Protein AF-A0A386WEG0-F1 (afdb_monomer_lite)

Structure (mmCIF, N/CA/C/O backbone):
data_AF-A0A386WEG0-F1
#
_entry.id   AF-A0A386WEG0-F1
#
loop_
_atom_site.group_PDB
_atom_site.id
_atom_site.type_symbol
_atom_site.label_atom_id
_atom_site.label_alt_id
_atom_site.label_comp_id
_atom_site.label_asym_id
_atom_site.label_entity_id
_atom_site.label_seq_id
_atom_site.pdbx_PDB_ins_code
_atom_site.Cartn_x
_atom_site.Cartn_y
_atom_site.Cartn_z
_atom_site.occupancy
_atom_site.B_iso_or_equiv
_atom_site.auth_seq_id
_atom_site.auth_comp_id
_atom_site.auth_asym_id
_atom_site.auth_atom_id
_atom_site.pdbx_PDB_model_num
ATOM 1 N N . MET A 1 1 ? 36.250 -10.445 -27.568 1.00 59.38 1 MET A N 1
ATOM 2 C CA . MET A 1 1 ? 36.307 -9.705 -26.289 1.00 59.38 1 MET A CA 1
ATOM 3 C C . MET A 1 1 ? 35.068 -10.043 -25.480 1.00 59.38 1 MET A C 1
ATOM 5 O O . MET A 1 1 ? 33.969 -9.887 -25.998 1.00 59.38 1 MET A O 1
ATOM 9 N N . SER A 1 2 ? 35.234 -10.590 -24.276 1.00 83.56 2 SER A N 1
ATOM 10 C CA . SER A 1 2 ? 34.125 -10.833 -23.349 1.00 83.56 2 SER A CA 1
ATOM 11 C C . SER A 1 2 ? 33.719 -9.521 -22.676 1.00 83.56 2 SER A C 1
ATOM 13 O O . SER A 1 2 ? 34.571 -8.690 -22.376 1.00 83.56 2 SER A O 1
ATOM 15 N N . LEU A 1 3 ? 32.415 -9.332 -22.464 1.00 87.88 3 LEU A N 1
ATOM 16 C CA . LEU A 1 3 ? 31.894 -8.157 -21.763 1.00 87.88 3 LEU A CA 1
ATOM 17 C C . LEU A 1 3 ? 32.408 -8.124 -20.324 1.00 87.88 3 LEU A C 1
ATOM 19 O O . LEU A 1 3 ? 32.406 -9.153 -19.629 1.00 87.88 3 LEU A O 1
ATOM 23 N N . SER A 1 4 ? 32.757 -6.929 -19.854 1.00 95.31 4 SER A N 1
ATOM 24 C CA . SER A 1 4 ? 33.093 -6.727 -18.451 1.00 95.31 4 SER A CA 1
ATOM 25 C C . SER A 1 4 ? 31.887 -7.083 -17.558 1.00 95.31 4 SER A C 1
ATOM 27 O O . SER A 1 4 ? 30.731 -7.091 -18.008 1.00 95.31 4 SER A O 1
ATOM 29 N N . PRO A 1 5 ? 32.104 -7.431 -16.278 1.00 94.50 5 PRO A N 1
ATOM 30 C CA . PRO A 1 5 ? 31.006 -7.645 -15.335 1.00 94.50 5 PRO A CA 1
ATOM 31 C C . PRO A 1 5 ? 30.046 -6.446 -15.243 1.00 94.50 5 PRO A C 1
ATOM 33 O O . PRO A 1 5 ? 28.832 -6.631 -15.149 1.00 94.50 5 PRO A O 1
ATOM 36 N N . GLU A 1 6 ? 30.577 -5.226 -15.328 1.00 95.19 6 GLU A N 1
ATOM 37 C CA . GLU A 1 6 ? 29.794 -3.994 -15.262 1.00 95.19 6 GLU A CA 1
ATOM 38 C C . GLU A 1 6 ? 28.922 -3.804 -16.509 1.00 95.19 6 GLU A C 1
ATOM 40 O O . GLU A 1 6 ? 27.721 -3.554 -16.393 1.00 95.19 6 GLU A O 1
ATOM 45 N N . GLU A 1 7 ? 29.471 -4.048 -17.701 1.00 95.50 7 GLU A N 1
ATOM 46 C CA . GLU A 1 7 ? 28.719 -3.998 -18.960 1.00 95.50 7 GLU A CA 1
ATOM 47 C C . GLU A 1 7 ? 27.611 -5.056 -19.008 1.00 95.50 7 GLU A C 1
ATOM 49 O O . GLU A 1 7 ? 26.508 -4.790 -19.495 1.00 95.50 7 GLU A O 1
ATOM 54 N N . ARG A 1 8 ? 27.866 -6.254 -18.461 1.00 94.75 8 ARG A N 1
ATOM 55 C CA . ARG A 1 8 ? 26.837 -7.297 -18.313 1.00 94.75 8 ARG A CA 1
ATOM 56 C C . ARG A 1 8 ? 25.712 -6.851 -17.389 1.00 94.75 8 ARG A C 1
ATOM 58 O O . ARG A 1 8 ? 24.546 -7.009 -17.746 1.00 94.75 8 ARG A O 1
ATOM 65 N N . SER A 1 9 ? 26.048 -6.266 -16.241 1.00 95.56 9 SER A N 1
ATOM 66 C CA . SER A 1 9 ? 25.064 -5.724 -15.297 1.00 95.56 9 SER A CA 1
ATOM 67 C C . SER A 1 9 ? 24.225 -4.613 -15.936 1.00 95.56 9 SER A C 1
ATOM 69 O O . SER A 1 9 ? 22.995 -4.607 -15.834 1.00 95.56 9 SER A O 1
ATOM 71 N N . HIS A 1 10 ? 24.871 -3.713 -16.679 1.00 96.31 10 HIS A N 1
ATOM 72 C CA . HIS A 1 10 ? 24.198 -2.613 -17.358 1.00 96.31 10 HIS A CA 1
ATOM 73 C C . HIS A 1 10 ? 23.243 -3.113 -18.453 1.00 96.31 10 HIS A C 1
ATOM 75 O O . HIS A 1 10 ? 22.072 -2.726 -18.484 1.00 96.31 10 HIS A O 1
ATOM 81 N N . ARG A 1 11 ? 23.690 -4.050 -19.300 1.00 95.81 11 ARG A N 1
ATOM 82 C CA . ARG A 1 11 ? 22.831 -4.681 -20.317 1.00 95.81 11 ARG A CA 1
ATOM 83 C C . ARG A 1 11 ? 21.661 -5.442 -19.699 1.00 95.81 11 ARG A C 1
ATOM 85 O O . ARG A 1 11 ? 20.550 -5.348 -20.215 1.00 95.81 11 ARG A O 1
ATOM 92 N N . ALA A 1 12 ? 21.882 -6.150 -18.591 1.00 94.94 12 ALA A N 1
ATOM 93 C CA . ALA A 1 12 ? 20.817 -6.854 -17.882 1.00 94.94 12 ALA A CA 1
ATOM 94 C C . ALA A 1 12 ? 19.743 -5.886 -17.358 1.00 94.94 12 ALA A C 1
ATOM 96 O O . ALA A 1 12 ? 18.551 -6.145 -17.520 1.00 94.94 12 ALA A O 1
ATOM 97 N N . ARG A 1 13 ? 20.150 -4.737 -16.799 1.00 95.31 13 ARG A N 1
ATOM 98 C CA . ARG A 1 13 ? 19.219 -3.683 -16.362 1.00 95.31 13 ARG A CA 1
ATOM 99 C C . ARG A 1 13 ? 18.409 -3.112 -17.522 1.00 95.31 13 ARG A C 1
ATOM 101 O O . ARG A 1 13 ? 17.189 -3.031 -17.409 1.00 95.31 13 ARG A O 1
ATOM 108 N N . ILE A 1 14 ? 19.056 -2.771 -18.639 1.00 96.00 14 ILE A N 1
ATOM 109 C CA . ILE A 1 14 ? 18.363 -2.266 -19.836 1.00 96.00 14 ILE A CA 1
ATOM 110 C C . ILE A 1 14 ? 17.344 -3.294 -20.338 1.00 96.00 14 ILE A C 1
ATOM 112 O O . ILE A 1 14 ? 16.195 -2.942 -20.598 1.00 96.00 14 ILE A O 1
ATOM 116 N N . ALA A 1 15 ? 17.736 -4.567 -20.430 1.00 95.12 15 ALA A N 1
ATOM 117 C CA . ALA A 1 15 ? 16.848 -5.635 -20.875 1.00 95.12 15 ALA A CA 1
ATOM 118 C C . ALA A 1 15 ? 15.637 -5.810 -19.942 1.00 95.12 15 ALA A C 1
ATOM 120 O O . ALA A 1 15 ? 14.514 -5.965 -20.420 1.00 95.12 15 ALA A O 1
ATOM 121 N N . ALA A 1 16 ? 15.840 -5.734 -18.623 1.00 92.81 16 ALA A N 1
ATOM 122 C CA . ALA A 1 16 ? 14.754 -5.805 -17.648 1.00 92.81 16 ALA A CA 1
ATOM 123 C C . ALA A 1 16 ? 13.783 -4.623 -17.782 1.00 92.81 16 ALA A C 1
ATOM 125 O O . ALA A 1 16 ? 12.575 -4.836 -17.865 1.00 92.81 16 ALA A O 1
ATOM 126 N N . LEU A 1 17 ? 14.300 -3.394 -17.880 1.00 91.94 17 LEU A N 1
ATOM 127 C CA . LEU A 1 17 ? 13.482 -2.191 -18.054 1.00 91.94 17 LEU A CA 1
ATOM 128 C C . LEU A 1 17 ? 12.698 -2.219 -19.373 1.00 91.94 17 LEU A C 1
ATOM 130 O O . LEU A 1 17 ? 11.516 -1.890 -19.385 1.00 91.94 17 LEU A O 1
ATOM 134 N N . ALA A 1 18 ? 13.324 -2.664 -20.465 1.00 93.56 18 ALA A N 1
ATOM 135 C CA . ALA A 1 18 ? 12.674 -2.808 -21.767 1.00 93.56 18 ALA A CA 1
ATOM 136 C C . ALA A 1 18 ? 11.612 -3.918 -21.787 1.00 93.56 18 ALA A C 1
ATOM 138 O O . ALA A 1 18 ? 10.645 -3.833 -22.540 1.00 93.56 18 ALA A O 1
ATOM 139 N N . ARG A 1 19 ? 11.786 -4.972 -20.981 1.00 89.50 19 ARG A N 1
ATOM 140 C CA . ARG A 1 19 ? 10.760 -6.002 -20.787 1.00 89.50 19 ARG A CA 1
ATOM 141 C C . ARG A 1 19 ? 9.571 -5.427 -20.027 1.00 89.50 19 ARG A C 1
ATOM 143 O O . ARG A 1 19 ? 8.451 -5.521 -20.512 1.00 89.50 19 ARG A O 1
ATOM 150 N N . TRP A 1 20 ? 9.820 -4.791 -18.884 1.00 85.00 20 TRP A N 1
ATOM 151 C CA . TRP A 1 20 ? 8.768 -4.217 -18.045 1.00 85.00 20 TRP A CA 1
ATOM 152 C C . TRP A 1 20 ? 7.999 -3.088 -18.727 1.00 85.00 20 TRP A C 1
ATOM 154 O O . TRP A 1 20 ? 6.797 -2.981 -18.525 1.00 85.00 20 TRP A O 1
ATOM 164 N N . SER A 1 21 ? 8.641 -2.277 -19.572 1.00 85.12 21 SER A N 1
ATOM 165 C CA . SER A 1 21 ? 7.942 -1.218 -20.314 1.00 85.12 21 SER A CA 1
ATOM 166 C C . SER A 1 21 ? 6.929 -1.746 -21.333 1.00 85.12 21 SER A C 1
ATOM 168 O O . SER A 1 21 ? 6.052 -0.997 -21.758 1.00 85.12 21 SER A O 1
ATOM 170 N N . ARG A 1 22 ? 7.047 -3.020 -21.731 1.00 86.62 22 ARG A N 1
ATOM 171 C CA . ARG A 1 22 ? 6.129 -3.704 -22.653 1.00 86.62 22 ARG A CA 1
ATOM 172 C C . ARG A 1 22 ? 5.056 -4.520 -21.934 1.00 86.62 22 ARG A C 1
ATOM 174 O O . ARG A 1 22 ? 4.133 -4.993 -22.589 1.00 86.62 22 ARG A O 1
ATOM 181 N N . GLU A 1 23 ? 5.185 -4.733 -20.626 1.00 84.25 23 GLU A N 1
ATOM 182 C CA . GLU A 1 23 ? 4.158 -5.412 -19.836 1.00 84.25 23 GLU A CA 1
ATOM 183 C C . GLU A 1 23 ? 2.954 -4.478 -19.642 1.00 84.25 23 GLU A C 1
ATOM 185 O O . GLU A 1 23 ? 3.126 -3.274 -19.461 1.00 84.25 23 GLU A O 1
ATOM 190 N N . ASP A 1 24 ? 1.730 -5.022 -19.667 1.00 79.50 24 ASP A N 1
ATOM 191 C CA . ASP A 1 24 ? 0.537 -4.235 -19.347 1.00 79.50 24 ASP A CA 1
ATOM 192 C C . ASP A 1 24 ? 0.583 -3.831 -17.862 1.00 79.50 24 ASP A C 1
ATOM 194 O O . ASP A 1 24 ? 0.447 -4.693 -16.981 1.00 79.50 24 ASP A O 1
ATOM 198 N N . PRO A 1 25 ? 0.727 -2.531 -17.544 1.00 72.75 25 PRO A N 1
ATOM 199 C CA . PRO A 1 25 ? 0.803 -2.076 -16.163 1.00 72.75 25 PRO A CA 1
ATOM 200 C C . PRO A 1 25 ? -0.476 -2.390 -15.373 1.00 72.75 25 PRO A C 1
ATOM 202 O O . PRO A 1 25 ? -0.433 -2.487 -14.144 1.00 72.75 25 PRO A O 1
ATOM 205 N N . ARG A 1 26 ? -1.618 -2.591 -16.042 1.00 76.88 26 ARG A N 1
ATOM 206 C CA . ARG A 1 26 ? -2.899 -2.903 -15.393 1.00 76.88 26 ARG A CA 1
ATOM 207 C C . ARG A 1 26 ? -2.914 -4.305 -14.788 1.00 76.88 26 ARG A C 1
ATOM 209 O O . ARG A 1 26 ? -3.488 -4.485 -13.715 1.00 76.88 26 ARG A O 1
ATOM 216 N N . ALA A 1 27 ? -2.220 -5.265 -15.404 1.00 74.94 27 ALA A N 1
ATOM 217 C CA . ALA A 1 27 ? -2.182 -6.660 -14.958 1.00 74.94 27 ALA A CA 1
ATOM 218 C C . ALA A 1 27 ? -1.514 -6.842 -13.576 1.00 74.94 27 ALA A C 1
ATOM 220 O O . ALA A 1 27 ? -1.827 -7.776 -12.828 1.00 74.94 27 ALA A O 1
ATOM 221 N N . GLY A 1 28 ? -0.590 -5.945 -13.215 1.00 76.19 28 GLY A N 1
ATOM 222 C CA . GLY A 1 28 ? 0.034 -5.890 -11.888 1.00 76.19 28 GLY A CA 1
ATOM 223 C C . GLY A 1 28 ? -0.613 -4.877 -10.940 1.00 76.19 28 GLY A C 1
ATOM 224 O O . GLY A 1 28 ? -0.556 -5.051 -9.720 1.00 76.19 28 GLY A O 1
ATOM 225 N N . ALA A 1 29 ? -1.256 -3.837 -11.482 1.00 82.12 29 ALA A N 1
ATOM 226 C CA . ALA A 1 29 ? -1.780 -2.722 -10.699 1.00 82.12 29 ALA A CA 1
ATOM 227 C C . ALA A 1 29 ? -2.817 -3.152 -9.659 1.00 82.12 29 ALA A C 1
ATOM 229 O O . ALA A 1 29 ? -2.761 -2.672 -8.531 1.00 82.12 29 ALA A O 1
ATOM 230 N N . GLN A 1 30 ? -3.732 -4.064 -9.999 1.00 84.19 30 GLN A N 1
ATOM 231 C CA . GLN A 1 30 ? -4.769 -4.508 -9.062 1.00 84.19 30 GLN A CA 1
ATOM 232 C C . GLN A 1 30 ? -4.165 -5.198 -7.832 1.00 84.19 30 GLN A C 1
ATOM 234 O O . GLN A 1 30 ? -4.461 -4.808 -6.704 1.00 84.19 30 GLN A O 1
ATOM 239 N N . ARG A 1 31 ? -3.238 -6.142 -8.044 1.00 84.88 31 ARG A N 1
ATOM 240 C CA . ARG A 1 31 ? -2.512 -6.822 -6.957 1.00 84.88 31 ARG A CA 1
ATOM 241 C C . ARG A 1 31 ? -1.709 -5.837 -6.108 1.00 84.88 31 ARG A C 1
ATOM 243 O O . ARG A 1 31 ? -1.707 -5.931 -4.885 1.00 84.88 31 ARG A O 1
ATOM 250 N N . GLY A 1 32 ? -1.071 -4.854 -6.743 1.00 87.06 32 GLY A N 1
ATOM 251 C CA . GLY A 1 32 ? -0.354 -3.794 -6.032 1.00 87.06 32 GLY A CA 1
ATOM 252 C C . GLY A 1 32 ? -1.275 -2.917 -5.176 1.00 87.06 32 GLY A C 1
ATOM 253 O O . GLY A 1 32 ? -0.947 -2.606 -4.030 1.00 87.06 32 GLY A O 1
ATOM 254 N N . GLN A 1 33 ? -2.442 -2.538 -5.702 1.00 88.75 33 GLN A N 1
ATOM 255 C CA . GLN A 1 33 ? -3.435 -1.749 -4.967 1.00 88.75 33 GLN A CA 1
ATOM 256 C C . GLN A 1 33 ? -4.007 -2.519 -3.777 1.00 88.75 33 GLN A C 1
ATOM 258 O O . GLN A 1 33 ? -4.166 -1.940 -2.701 1.00 88.75 33 GLN A O 1
ATOM 263 N N . GLU A 1 34 ? -4.278 -3.809 -3.956 1.00 91.94 34 GLU A N 1
ATOM 264 C CA . GLU A 1 34 ? -4.774 -4.683 -2.899 1.00 91.94 34 GLU A CA 1
ATOM 265 C C . GLU A 1 34 ? -3.736 -4.880 -1.792 1.00 91.94 34 GLU A C 1
ATOM 267 O O . GLU A 1 34 ? -4.055 -4.695 -0.618 1.00 91.94 34 GLU A O 1
ATOM 272 N N . GLY A 1 35 ? -2.472 -5.135 -2.146 1.00 93.50 35 GLY A N 1
ATOM 273 C CA . GLY A 1 35 ? -1.384 -5.229 -1.171 1.00 93.50 35 GLY A CA 1
ATOM 274 C C . GLY A 1 35 ? -1.188 -3.933 -0.378 1.00 93.50 35 GLY A C 1
ATOM 275 O O . GLY A 1 35 ? -1.032 -3.958 0.844 1.00 93.50 35 GLY A O 1
ATOM 276 N N . LEU A 1 36 ? -1.274 -2.777 -1.047 1.00 93.56 36 LEU A N 1
ATOM 277 C CA . LEU A 1 36 ? -1.215 -1.480 -0.372 1.00 93.56 36 LEU A CA 1
ATOM 278 C C . LEU A 1 36 ? -2.403 -1.271 0.578 1.00 93.56 36 LEU A C 1
ATOM 280 O O . LEU A 1 36 ? -2.221 -0.739 1.672 1.00 93.56 36 LEU A O 1
ATOM 284 N N . LEU A 1 37 ? -3.612 -1.674 0.181 1.00 96.25 37 LEU A N 1
ATOM 285 C CA . LEU A 1 37 ? -4.787 -1.594 1.046 1.00 96.25 37 LEU A CA 1
ATOM 286 C C . LEU A 1 37 ? -4.657 -2.532 2.254 1.00 96.25 37 LEU A C 1
ATOM 288 O O . LEU A 1 37 ? -4.977 -2.119 3.367 1.00 96.25 37 LEU A O 1
ATOM 292 N N . ASN A 1 38 ? -4.113 -3.738 2.064 1.00 96.94 38 ASN A N 1
ATOM 293 C CA . ASN A 1 38 ? -3.891 -4.702 3.139 1.00 96.94 38 ASN A CA 1
ATOM 294 C C . ASN A 1 38 ? -2.971 -4.156 4.241 1.00 96.94 38 ASN A C 1
ATOM 296 O O . ASN A 1 38 ? -3.286 -4.264 5.422 1.00 96.94 38 ASN A O 1
ATOM 300 N N . LYS A 1 39 ? -1.909 -3.434 3.867 1.00 97.00 39 LYS A N 1
ATOM 301 C CA . LYS A 1 39 ? -1.072 -2.712 4.837 1.00 97.00 39 LYS A CA 1
ATOM 302 C C . LYS A 1 39 ? -1.891 -1.763 5.726 1.00 97.00 39 LYS A C 1
ATOM 304 O O . LYS A 1 39 ? -1.646 -1.662 6.925 1.00 97.00 39 LYS A O 1
ATOM 309 N N . PHE A 1 40 ? -2.855 -1.036 5.158 1.00 97.44 40 PHE A N 1
ATOM 310 C CA . PHE A 1 40 ? -3.695 -0.124 5.942 1.00 97.44 40 PHE A CA 1
ATOM 311 C C . PHE A 1 40 ? -4.709 -0.865 6.817 1.00 97.44 40 PHE A C 1
ATOM 313 O O . PHE A 1 40 ? -4.993 -0.397 7.918 1.00 97.44 40 PHE A O 1
ATOM 320 N N . ARG A 1 41 ? -5.214 -2.021 6.370 1.00 97.44 41 ARG A N 1
ATOM 321 C CA . ARG A 1 41 ? -6.055 -2.916 7.182 1.00 97.44 41 ARG A CA 1
ATOM 322 C C . ARG A 1 41 ? -5.326 -3.361 8.447 1.00 97.44 41 ARG A C 1
ATOM 324 O O . ARG A 1 41 ? -5.854 -3.190 9.542 1.00 97.44 41 ARG A O 1
ATOM 331 N N . GLU A 1 42 ? -4.093 -3.840 8.298 1.00 96.50 42 GLU A N 1
ATOM 332 C CA . GLU A 1 42 ? -3.236 -4.268 9.411 1.00 96.50 42 GLU A CA 1
ATOM 333 C C . GLU A 1 42 ? -2.971 -3.128 10.402 1.00 96.50 42 GLU A C 1
ATOM 335 O O . GLU A 1 42 ? -3.111 -3.309 11.610 1.00 96.50 42 GLU A O 1
ATOM 340 N N . GLN A 1 43 ? -2.661 -1.925 9.904 1.00 95.94 43 GLN A N 1
ATOM 341 C CA . GLN A 1 43 ? -2.453 -0.748 10.755 1.00 95.94 43 GLN A CA 1
ATOM 342 C C . GLN A 1 43 ? -3.703 -0.376 11.556 1.00 95.94 43 GLN A C 1
ATOM 344 O O . GLN A 1 43 ? -3.616 -0.131 12.756 1.00 95.94 43 GLN A O 1
ATOM 349 N N . VAL A 1 44 ? -4.868 -0.337 10.906 1.00 96.56 44 VAL A N 1
ATOM 350 C CA . VAL A 1 44 ? -6.136 -0.016 11.574 1.00 96.56 44 VAL A CA 1
ATOM 351 C C . VAL A 1 44 ? -6.477 -1.069 12.626 1.00 96.56 44 VAL A C 1
ATOM 353 O O . VAL A 1 44 ? -6.895 -0.706 13.724 1.00 96.56 44 VAL A O 1
ATOM 356 N N . ALA A 1 45 ? -6.283 -2.352 12.311 1.00 95.50 45 ALA A N 1
ATOM 357 C CA . ALA A 1 45 ? -6.505 -3.447 13.248 1.00 95.50 45 ALA A CA 1
ATOM 358 C C . ALA A 1 45 ? -5.590 -3.335 14.476 1.00 95.50 45 ALA A C 1
ATOM 360 O O . ALA A 1 45 ? -6.067 -3.429 15.604 1.00 95.50 45 ALA A O 1
ATOM 361 N N . ALA A 1 46 ? -4.298 -3.072 14.265 1.00 96.25 46 ALA A N 1
ATOM 362 C CA . ALA A 1 46 ? -3.330 -2.896 15.343 1.00 96.25 46 ALA A CA 1
ATOM 363 C C . ALA A 1 46 ? -3.665 -1.685 16.230 1.00 96.25 46 ALA A C 1
ATOM 365 O O . ALA A 1 46 ? -3.642 -1.784 17.455 1.00 96.25 46 ALA A O 1
ATOM 366 N N . GLU 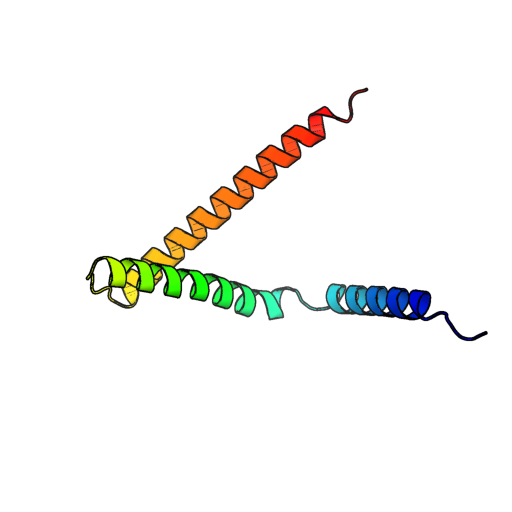A 1 47 ? -4.036 -0.551 15.629 1.00 95.56 47 GLU A N 1
ATOM 367 C CA . GLU A 1 47 ? -4.444 0.651 16.363 1.00 95.56 47 GLU A CA 1
ATOM 368 C C . GLU A 1 47 ? -5.730 0.439 17.168 1.00 95.56 47 GLU A C 1
ATOM 370 O O . GLU A 1 47 ? -5.853 0.946 18.282 1.00 95.56 47 GLU A O 1
ATOM 375 N N . ALA A 1 48 ? -6.692 -0.302 16.618 1.00 94.12 48 ALA A N 1
ATOM 376 C CA . ALA A 1 48 ? -7.911 -0.658 17.328 1.00 94.12 48 ALA A CA 1
ATOM 377 C C . ALA A 1 48 ? -7.629 -1.598 18.506 1.00 94.12 48 ALA A C 1
ATOM 379 O O . ALA A 1 48 ? -8.087 -1.337 19.617 1.00 94.12 48 ALA A O 1
ATOM 380 N N . ALA A 1 49 ? -6.807 -2.628 18.292 1.00 94.62 49 ALA A N 1
ATOM 381 C CA . ALA A 1 49 ? -6.393 -3.554 19.340 1.00 94.62 49 ALA A CA 1
ATOM 382 C C . ALA A 1 49 ? -5.669 -2.831 20.487 1.00 94.62 49 ALA A C 1
ATOM 384 O O . ALA A 1 49 ? -5.982 -3.066 21.652 1.00 94.62 49 ALA A O 1
ATOM 385 N N . ALA A 1 50 ? -4.774 -1.888 20.172 1.00 95.44 50 ALA A N 1
ATOM 386 C CA . ALA A 1 50 ? -4.084 -1.068 21.169 1.00 95.44 50 ALA A CA 1
ATOM 387 C C . ALA A 1 50 ? -5.040 -0.192 22.002 1.00 95.44 50 ALA A C 1
ATOM 389 O O . ALA A 1 50 ? -4.744 0.122 23.152 1.00 95.44 50 ALA A O 1
ATOM 390 N N . ARG A 1 51 ? -6.197 0.184 21.443 1.00 95.25 51 ARG A N 1
ATOM 391 C CA . ARG A 1 51 ? -7.260 0.925 22.143 1.00 95.25 51 ARG A CA 1
ATOM 392 C C . ARG A 1 51 ? -8.271 0.019 22.857 1.00 95.25 51 ARG A C 1
ATOM 394 O O . ARG A 1 51 ? -9.220 0.534 23.440 1.00 95.25 51 ARG A O 1
ATOM 401 N N . GLY A 1 52 ? -8.110 -1.306 22.792 1.00 94.62 52 GLY A N 1
ATOM 402 C CA . GLY A 1 52 ? -9.102 -2.262 23.297 1.00 94.62 52 GLY A CA 1
ATOM 403 C C . GLY A 1 52 ? -10.418 -2.255 22.507 1.00 94.62 52 GLY A C 1
ATOM 404 O O . GLY A 1 52 ? -11.445 -2.722 22.995 1.00 94.62 52 GLY A O 1
ATOM 405 N N . GLU A 1 53 ? -10.410 -1.712 21.291 1.00 93.75 53 GLU A N 1
ATOM 406 C CA . GLU A 1 53 ? -11.586 -1.563 20.443 1.00 93.75 53 GLU A CA 1
ATOM 407 C C . GLU A 1 53 ? -11.798 -2.821 19.591 1.00 93.75 53 GLU A C 1
ATOM 409 O O . GLU A 1 53 ? -10.880 -3.304 18.923 1.00 93.75 53 GLU A O 1
ATOM 414 N N . ARG A 1 54 ? -13.034 -3.333 19.548 1.00 90.31 54 ARG A N 1
ATOM 415 C CA . ARG A 1 54 ? -13.434 -4.344 18.561 1.00 90.31 54 ARG A CA 1
ATOM 416 C C . ARG A 1 54 ? -14.006 -3.659 17.330 1.00 90.31 54 ARG A C 1
ATOM 418 O O . ARG A 1 54 ? -15.030 -2.988 17.409 1.00 90.31 54 ARG A O 1
ATOM 425 N N . VAL A 1 55 ? -13.360 -3.872 16.190 1.00 90.00 55 VAL A N 1
ATOM 426 C CA . VAL A 1 55 ? -13.762 -3.292 14.906 1.00 90.00 55 VAL A CA 1
ATOM 427 C C . VAL A 1 55 ? -14.299 -4.404 14.014 1.00 90.00 55 VAL A C 1
ATOM 429 O O . VAL A 1 55 ? -13.642 -5.428 13.834 1.00 90.00 55 VAL A O 1
ATOM 432 N N . SER A 1 56 ? -15.502 -4.222 13.468 1.00 93.88 56 SER A N 1
ATOM 433 C CA . SER A 1 56 ? -16.065 -5.157 12.490 1.00 93.88 56 SER A CA 1
ATOM 434 C C . SER A 1 56 ? -15.296 -5.096 11.167 1.00 93.88 56 SER A C 1
ATOM 436 O O . SER A 1 56 ? -14.665 -4.086 10.851 1.00 93.88 56 SER A O 1
ATOM 438 N N . GLY A 1 57 ? -15.386 -6.147 10.346 1.00 92.06 57 GLY A N 1
ATOM 439 C CA . GLY A 1 57 ? -14.713 -6.176 9.041 1.00 92.06 57 GLY A CA 1
ATOM 440 C C . GLY A 1 57 ? -15.088 -4.990 8.141 1.00 92.06 57 GLY A C 1
ATOM 441 O O . GLY A 1 57 ? -14.213 -4.356 7.563 1.00 92.06 57 GLY A O 1
ATOM 442 N N . SER A 1 58 ? -16.368 -4.610 8.092 1.00 93.81 58 SER A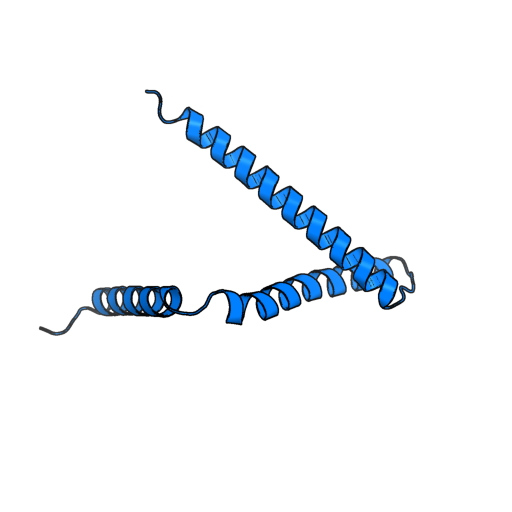 N 1
ATOM 443 C CA . SER A 1 58 ? -16.831 -3.469 7.286 1.00 93.81 58 SER A CA 1
ATOM 444 C C . SER A 1 58 ? -16.259 -2.129 7.758 1.00 93.81 58 SER A C 1
ATOM 446 O O . SER A 1 58 ? -15.909 -1.271 6.948 1.00 93.81 58 SER A O 1
ATOM 448 N N . GLU A 1 59 ? -16.149 -1.940 9.072 1.00 94.12 59 GLU A N 1
ATOM 449 C CA . GLU A 1 59 ? -15.593 -0.721 9.654 1.00 94.12 59 GLU A CA 1
ATOM 450 C C . GLU A 1 59 ? -14.073 -0.656 9.461 1.00 94.12 59 GLU A C 1
ATOM 452 O O . GLU A 1 59 ? -13.521 0.411 9.180 1.00 94.12 59 GLU A O 1
ATOM 457 N N . LEU A 1 60 ? -13.404 -1.806 9.532 1.00 95.62 60 LEU A N 1
ATOM 458 C CA . LEU A 1 60 ? -11.987 -1.939 9.233 1.00 95.62 60 LEU A CA 1
ATOM 459 C C . LEU A 1 60 ? -11.695 -1.550 7.778 1.00 95.62 60 LEU A C 1
ATOM 461 O O . LEU A 1 60 ? -10.800 -0.736 7.546 1.00 95.62 60 LEU A O 1
ATOM 465 N N . GLU A 1 61 ? -12.487 -2.030 6.813 1.00 95.88 61 GLU A N 1
ATOM 466 C CA . GLU A 1 61 ? -12.369 -1.629 5.403 1.00 95.88 61 GLU A CA 1
ATOM 467 C C . GLU A 1 61 ? -12.547 -0.117 5.227 1.00 95.88 61 GLU A C 1
ATOM 469 O O . GLU A 1 61 ? -11.713 0.555 4.612 1.00 95.88 61 GLU A O 1
ATOM 474 N N . ARG A 1 62 ? -13.605 0.458 5.812 1.00 97.25 62 AR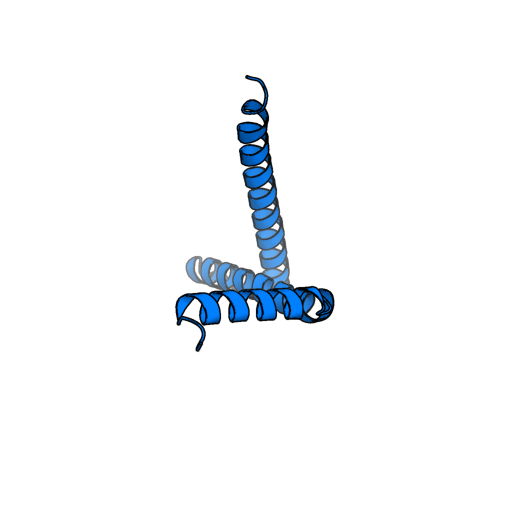G A N 1
ATOM 475 C CA . ARG A 1 62 ? -13.894 1.898 5.714 1.00 97.25 62 ARG A CA 1
ATOM 476 C C . ARG A 1 62 ? -12.741 2.749 6.251 1.00 97.25 62 ARG A C 1
ATOM 478 O O . ARG A 1 62 ? -12.323 3.727 5.615 1.00 97.25 62 ARG A O 1
ATOM 485 N N . ARG A 1 63 ? -12.201 2.374 7.412 1.00 97.06 63 ARG A N 1
ATOM 486 C CA . ARG A 1 63 ? -11.046 3.039 8.030 1.00 97.06 63 ARG A CA 1
ATOM 487 C C . ARG A 1 63 ? -9.784 2.861 7.189 1.00 97.06 63 ARG A C 1
ATOM 489 O O . ARG A 1 63 ? -9.091 3.850 6.950 1.00 97.06 63 ARG A O 1
ATOM 496 N N . ALA A 1 64 ? -9.522 1.661 6.669 1.00 97.31 64 ALA A N 1
ATOM 497 C CA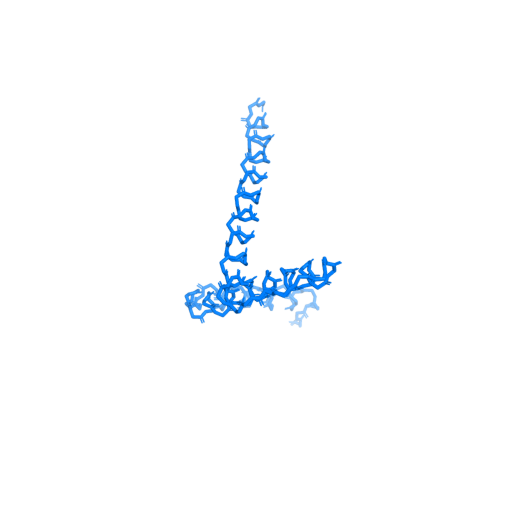 . ALA A 1 64 ? -8.371 1.382 5.810 1.00 97.31 64 ALA A CA 1
ATOM 498 C C . ALA A 1 64 ? -8.407 2.218 4.519 1.00 97.31 64 ALA A C 1
ATOM 500 O O . ALA A 1 64 ? -7.413 2.853 4.156 1.00 97.31 64 ALA A O 1
ATOM 501 N N . HIS A 1 65 ? -9.568 2.318 3.865 1.00 96.81 65 HIS A N 1
ATOM 502 C CA . HIS A 1 65 ? -9.760 3.179 2.697 1.00 96.81 65 HIS A CA 1
ATOM 503 C C . HIS A 1 65 ? -9.539 4.664 3.013 1.00 96.81 65 HIS A C 1
ATOM 505 O O . HIS A 1 65 ? -8.930 5.379 2.211 1.00 96.81 65 HIS A O 1
ATOM 511 N N . THR A 1 66 ? -9.995 5.129 4.178 1.00 97.31 66 THR A N 1
ATOM 512 C CA . THR A 1 66 ? -9.790 6.513 4.635 1.00 97.31 66 THR A CA 1
ATOM 513 C C . THR A 1 66 ? -8.305 6.805 4.857 1.00 97.31 66 THR A C 1
ATOM 515 O O . THR A 1 66 ? -7.778 7.767 4.296 1.00 97.31 66 THR A O 1
ATOM 518 N N . ARG A 1 67 ? -7.600 5.913 5.566 1.00 96.19 67 ARG A N 1
ATOM 519 C CA . ARG A 1 67 ? -6.140 5.955 5.762 1.00 96.19 67 ARG A CA 1
ATOM 520 C C . ARG A 1 67 ? -5.380 5.982 4.439 1.00 96.19 67 ARG A C 1
ATOM 522 O O . ARG A 1 67 ? -4.475 6.796 4.265 1.00 96.19 67 ARG A O 1
ATOM 529 N N . ARG A 1 68 ? -5.778 5.142 3.477 1.00 96.06 68 ARG A N 1
ATOM 530 C CA . ARG A 1 68 ? -5.191 5.128 2.131 1.00 96.06 68 ARG A CA 1
ATOM 531 C C . ARG A 1 68 ? -5.356 6.479 1.436 1.00 96.06 68 ARG A C 1
ATOM 533 O O . ARG A 1 68 ? -4.389 6.994 0.881 1.00 96.06 68 ARG A O 1
ATOM 540 N N . ARG A 1 69 ? -6.563 7.058 1.452 1.00 95.94 69 ARG A N 1
ATOM 541 C CA . ARG A 1 69 ? -6.839 8.367 0.828 1.00 95.94 69 ARG A CA 1
ATOM 542 C C . ARG A 1 69 ? -5.980 9.467 1.438 1.00 95.94 69 ARG A C 1
ATOM 544 O O . ARG A 1 69 ? -5.361 10.227 0.700 1.00 95.94 69 ARG A O 1
ATOM 551 N N . GLU A 1 70 ? -5.910 9.516 2.762 1.00 96.88 70 GLU A N 1
ATOM 552 C CA . GLU A 1 70 ? -5.084 10.482 3.481 1.00 96.88 70 GLU A CA 1
ATOM 553 C C . GLU A 1 70 ? -3.596 10.324 3.138 1.00 96.88 70 GLU A C 1
ATOM 555 O O . GLU A 1 70 ? -2.918 11.303 2.827 1.00 96.88 70 GLU A O 1
ATOM 560 N N . HIS A 1 71 ? -3.089 9.089 3.129 1.00 96.06 71 HIS A N 1
ATOM 561 C CA . HIS A 1 71 ? -1.706 8.805 2.760 1.00 96.06 71 HIS A CA 1
ATOM 562 C C . HIS A 1 71 ? -1.376 9.302 1.347 1.00 96.06 71 HIS A C 1
ATOM 564 O O . HIS A 1 71 ? -0.381 10.002 1.154 1.00 96.06 71 HIS A O 1
ATOM 570 N N . MET A 1 72 ? -2.232 8.998 0.369 1.00 95.00 72 MET A N 1
ATOM 571 C CA . MET A 1 72 ? -2.028 9.439 -1.013 1.00 95.00 72 MET A CA 1
ATOM 572 C C . MET A 1 72 ? -2.114 10.964 -1.148 1.00 95.00 72 MET A C 1
ATOM 574 O O . MET A 1 72 ? -1.318 11.549 -1.880 1.00 95.00 72 MET A O 1
ATOM 578 N N . ALA A 1 73 ? -3.010 11.622 -0.405 1.00 96.38 73 ALA A N 1
ATOM 579 C CA . ALA A 1 73 ? -3.091 13.081 -0.372 1.00 96.38 73 ALA A CA 1
ATOM 580 C C . ALA A 1 73 ? -1.800 13.713 0.180 1.00 96.38 73 ALA A C 1
ATOM 582 O O . ALA A 1 73 ? -1.270 14.653 -0.413 1.00 96.38 73 ALA A O 1
ATOM 583 N N . ARG A 1 74 ? -1.236 13.156 1.262 1.00 95.12 74 ARG A N 1
ATOM 584 C CA . ARG A 1 74 ? 0.053 13.607 1.817 1.00 95.12 74 ARG A CA 1
ATOM 585 C C . ARG A 1 74 ? 1.204 13.413 0.830 1.00 95.12 74 ARG A C 1
ATOM 587 O O . ARG A 1 74 ? 2.020 14.319 0.674 1.00 95.12 74 ARG A O 1
ATOM 594 N N . LEU A 1 75 ? 1.258 12.271 0.137 1.00 94.44 75 LEU A N 1
ATOM 595 C CA . LEU A 1 75 ? 2.262 12.025 -0.904 1.00 94.44 75 LEU A CA 1
ATOM 596 C C . LEU A 1 75 ? 2.152 13.043 -2.045 1.00 94.44 75 LEU A C 1
ATOM 598 O O . LEU A 1 75 ? 3.161 13.622 -2.444 1.00 94.44 75 LEU A O 1
ATOM 602 N N . ALA A 1 76 ? 0.941 13.295 -2.546 1.00 93.06 76 ALA A N 1
ATOM 603 C CA . ALA A 1 76 ? 0.706 14.269 -3.610 1.00 93.06 76 ALA A CA 1
ATOM 604 C C . ALA A 1 76 ? 1.119 15.689 -3.189 1.00 93.06 76 ALA A C 1
ATOM 606 O O . ALA A 1 76 ? 1.805 16.384 -3.943 1.00 93.06 76 ALA A O 1
ATOM 607 N N . TYR A 1 77 ? 0.770 16.095 -1.965 1.00 94.44 77 TYR A N 1
ATOM 608 C CA . TYR A 1 77 ? 1.180 17.382 -1.407 1.00 94.44 77 TYR A CA 1
ATOM 609 C C . TYR A 1 77 ? 2.705 17.494 -1.291 1.00 94.44 77 TYR A C 1
ATOM 611 O O . TYR A 1 77 ? 3.286 18.474 -1.757 1.00 94.44 77 TYR A O 1
ATOM 619 N N . SER A 1 78 ? 3.369 16.471 -0.744 1.00 92.62 78 SER A N 1
ATOM 620 C CA . SER A 1 78 ? 4.830 16.456 -0.619 1.00 92.62 78 SER A CA 1
ATOM 621 C C . SER A 1 78 ? 5.516 16.566 -1.979 1.00 92.62 78 SER A C 1
ATOM 623 O O . SER A 1 78 ? 6.448 17.354 -2.121 1.00 92.62 78 SER A O 1
ATOM 625 N N . ARG A 1 79 ? 5.044 15.828 -2.993 1.00 88.94 79 ARG A N 1
ATOM 626 C CA . ARG A 1 79 ? 5.593 15.913 -4.357 1.00 88.94 79 ARG A CA 1
ATOM 627 C C . ARG A 1 79 ? 5.390 17.295 -4.968 1.00 88.94 79 ARG A C 1
ATOM 629 O O . ARG A 1 79 ? 6.317 17.828 -5.565 1.00 88.94 79 ARG A O 1
ATOM 636 N N . SER A 1 80 ? 4.211 17.885 -4.777 1.00 85.88 80 SER A N 1
ATOM 637 C CA . SER A 1 80 ? 3.899 19.231 -5.274 1.00 85.88 80 SER A CA 1
ATOM 638 C C . SER A 1 80 ? 4.792 20.295 -4.631 1.00 85.88 80 SER A C 1
ATOM 640 O O . SER A 1 80 ? 5.276 21.195 -5.314 1.00 85.88 80 SER A O 1
ATOM 642 N N . LYS A 1 81 ? 5.057 20.173 -3.324 1.00 87.88 81 LYS A N 1
ATOM 643 C CA . LYS A 1 81 ? 5.974 21.061 -2.600 1.00 87.88 81 LYS A CA 1
ATOM 644 C C . LYS A 1 81 ? 7.400 20.963 -3.150 1.00 87.88 81 LYS A C 1
ATOM 646 O O . LYS A 1 81 ? 8.012 21.994 -3.407 1.00 87.88 81 LYS A O 1
ATOM 651 N N . THR A 1 82 ? 7.908 19.747 -3.355 1.00 83.44 82 THR A N 1
ATOM 652 C CA . THR A 1 82 ? 9.258 19.526 -3.897 1.00 83.44 82 THR A CA 1
ATOM 653 C C . THR A 1 82 ? 9.390 20.023 -5.336 1.00 83.44 82 THR A C 1
ATOM 655 O O . THR A 1 82 ? 10.360 20.709 -5.646 1.00 83.44 82 THR A O 1
ATOM 658 N N . ALA A 1 83 ? 8.406 19.752 -6.198 1.00 76.62 83 ALA A N 1
ATOM 659 C CA . ALA A 1 83 ? 8.408 20.248 -7.574 1.00 76.62 83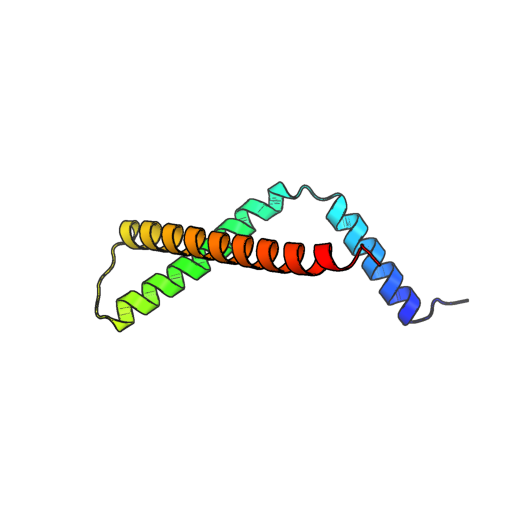 ALA A CA 1
ATOM 660 C C . ALA A 1 83 ? 8.485 21.783 -7.615 1.00 76.62 83 ALA A C 1
ATOM 662 O O . ALA A 1 83 ? 9.339 22.339 -8.297 1.00 76.62 83 ALA A O 1
ATOM 663 N N . A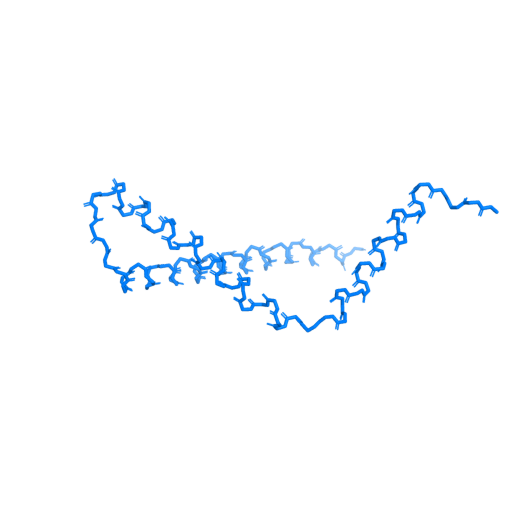RG A 1 84 ? 7.685 22.467 -6.786 1.00 70.75 84 ARG A N 1
ATOM 664 C CA . ARG A 1 84 ? 7.700 23.935 -6.685 1.00 70.75 84 ARG A CA 1
ATOM 665 C C . ARG A 1 84 ? 9.054 24.499 -6.243 1.00 70.75 84 ARG A C 1
ATOM 667 O O . ARG A 1 84 ? 9.441 25.557 -6.714 1.00 70.75 84 ARG A O 1
ATOM 674 N N . SER A 1 85 ? 9.769 23.810 -5.352 1.00 72.38 85 SER A N 1
ATOM 675 C CA . SER A 1 85 ? 11.111 24.239 -4.925 1.00 72.38 85 SER A CA 1
ATOM 676 C C . SER A 1 85 ? 12.205 24.011 -5.972 1.00 72.38 85 SER A C 1
ATOM 678 O O . SER A 1 85 ? 13.256 24.636 -5.889 1.00 72.38 85 SER A O 1
ATOM 680 N N . GLN A 1 86 ? 11.989 23.110 -6.934 1.00 65.81 86 GLN A N 1
ATOM 681 C CA . GLN A 1 86 ? 12.932 22.874 -8.032 1.00 65.81 86 GLN A CA 1
ATOM 682 C C . GLN A 1 86 ? 12.676 23.807 -9.220 1.00 65.81 86 GLN A C 1
ATOM 684 O O . GLN A 1 86 ? 13.623 24.195 -9.896 1.00 65.81 86 GLN A O 1
ATOM 689 N N . ASP A 1 87 ? 11.425 24.221 -9.424 1.00 60.09 87 ASP A N 1
ATOM 690 C CA . ASP A 1 87 ? 11.031 25.154 -10.489 1.00 60.09 87 ASP A CA 1
ATOM 691 C C . ASP A 1 87 ? 11.633 26.559 -10.294 1.00 60.09 87 ASP A C 1
ATOM 693 O O . ASP A 1 87 ? 11.927 27.269 -11.250 1.00 60.09 87 ASP A O 1
ATOM 697 N N . THR A 1 88 ? 11.931 26.943 -9.049 1.00 59.34 88 THR A N 1
ATOM 698 C CA . THR A 1 88 ? 12.655 28.186 -8.731 1.00 59.34 88 THR A CA 1
ATOM 699 C C . THR A 1 88 ? 14.148 28.154 -9.096 1.00 59.34 88 THR A C 1
ATOM 701 O O . THR A 1 88 ? 14.843 29.133 -8.848 1.00 59.34 88 THR A O 1
ATOM 704 N N . GLY A 1 89 ? 14.659 27.046 -9.647 1.00 57.59 89 GLY A N 1
ATOM 705 C CA . GLY A 1 89 ? 16.072 26.856 -10.001 1.00 57.59 89 GLY A CA 1
ATOM 706 C C . GLY A 1 89 ? 16.410 26.944 -11.496 1.00 57.59 89 GLY A C 1
ATOM 707 O O . GLY A 1 89 ? 17.581 26.819 -11.835 1.00 57.59 89 GLY A O 1
ATOM 708 N N . TRP A 1 90 ? 15.434 27.154 -12.390 1.00 52.94 90 TRP A N 1
ATOM 709 C CA . TRP A 1 90 ? 15.647 27.277 -13.849 1.00 52.94 90 TRP A CA 1
ATOM 710 C C . TRP A 1 90 ? 15.489 28.730 -14.346 1.00 52.94 90 TRP A C 1
ATOM 712 O O . TRP A 1 90 ? 15.001 29.002 -15.439 1.00 52.94 90 TRP A O 1
ATOM 722 N N . ALA A 1 91 ? 15.859 29.702 -13.519 1.00 53.41 91 ALA A N 1
ATOM 723 C CA . ALA A 1 91 ? 15.907 31.109 -13.906 1.00 53.41 91 ALA A CA 1
ATOM 724 C C . ALA A 1 91 ? 17.159 31.759 -13.303 1.00 53.41 91 ALA A C 1
ATOM 726 O O . ALA A 1 91 ? 17.067 32.542 -12.360 1.00 53.41 91 ALA A O 1
ATOM 727 N N . ALA A 1 92 ? 18.328 31.374 -13.815 1.00 41.34 92 ALA A N 1
ATOM 728 C CA . ALA A 1 92 ? 19.600 32.072 -13.637 1.00 41.34 92 ALA A CA 1
ATOM 729 C C . ALA A 1 92 ? 20.497 31.796 -14.847 1.00 41.34 92 ALA A C 1
ATOM 731 O O . ALA A 1 92 ? 20.600 30.606 -15.226 1.00 41.34 92 ALA A O 1
#

Radius of gyration: 21.35 Å; chains: 1; bounding box: 53×43×50 Å

Secondary structure (DSSP, 8-state):
-PPPHHHHHHHHHHHHHHHHTTS-HHHHHHHHHHHHHHHHHHHHHHHHHHTT----HHHHHHHHHHHHHHHHHHHHHHHHHHHHHHHTTS--

pLDDT: mean 88.36, std 11.96, range [41.34, 97.44]

Foldseek 3Di:
DDDDPVRVVVVVVVVVVVVVVPDDPVVCVVVVVVVQLVVLLVVLVVVCVVVVHDDDPVRSSVRSVVVVVVVVVVVVVVVVVVVVVVVVVPPD

Organism: NCBI:txid479978

Sequence (92 aa):
MSLSPEERSHRARIAALARWSREDPRAGAQRGQEGLLNKFREQVAAEAAARGERVSGSELERRAHTRRREHMARLAYSRSKTARSQDTGWAA